Protein AF-A0A829YAA7-F1 (afdb_monomer_lite)

pLDDT: mean 81.68, std 13.14, range [33.81, 95.25]

Secondary structure (DSSP, 8-state):
------SHHHHHHHHHHHHHHHS---HHHHHHHHHHHHHHHHHHHHHHHHHHHHHHHT-SPPHHHHHHHHHHHTT----SHHHHHHHHHHHHHHHT--HHHHHHHHHHTT-GGGT-HHHHHHHHHTT--

Structure (mmCIF, N/CA/C/O backbone):
data_AF-A0A829YAA7-F1
#
_entry.id   AF-A0A829YAA7-F1
#
loop_
_atom_site.group_PDB
_atom_site.id
_atom_site.type_symbol
_atom_site.label_atom_id
_atom_site.label_alt_id
_atom_site.label_comp_id
_atom_site.label_asym_id
_atom_site.label_entity_id
_atom_site.label_seq_id
_atom_site.pdbx_PDB_ins_code
_atom_site.Cartn_x
_atom_site.Cartn_y
_atom_site.Cartn_z
_atom_site.occupancy
_atom_site.B_iso_or_equiv
_atom_site.auth_seq_id
_atom_site.auth_comp_id
_atom_site.auth_asym_id
_atom_site.auth_atom_id
_atom_site.pdbx_PDB_model_num
ATOM 1 N N . MET A 1 1 ? 3.402 -16.329 6.173 1.00 33.81 1 MET A N 1
ATOM 2 C CA . MET A 1 1 ? 4.680 -15.733 5.722 1.00 33.81 1 MET A CA 1
ATOM 3 C C . MET A 1 1 ? 4.358 -14.720 4.628 1.00 33.81 1 MET A C 1
ATOM 5 O O . MET A 1 1 ? 3.488 -15.040 3.825 1.00 33.81 1 MET A O 1
ATOM 9 N N . PRO A 1 2 ? 4.877 -13.482 4.695 1.00 39.41 2 PRO A N 1
ATOM 10 C CA . PRO A 1 2 ? 4.128 -12.294 4.282 1.00 39.41 2 PRO A CA 1
ATOM 11 C C . PRO A 1 2 ? 4.372 -11.900 2.818 1.00 39.41 2 PRO A C 1
ATOM 13 O O . PRO A 1 2 ? 5.512 -11.757 2.393 1.00 39.41 2 PRO A O 1
ATOM 16 N N . GLU A 1 3 ? 3.294 -11.666 2.065 1.00 41.12 3 GLU A N 1
ATOM 17 C CA . GLU A 1 3 ? 3.347 -10.959 0.779 1.00 41.12 3 GLU A CA 1
ATOM 18 C C . GLU A 1 3 ? 3.391 -9.450 1.023 1.00 41.12 3 GLU A C 1
ATOM 20 O O . GLU A 1 3 ? 2.379 -8.739 0.959 1.00 41.12 3 GLU A O 1
ATOM 25 N N . ASP A 1 4 ? 4.602 -8.993 1.313 1.00 41.81 4 ASP A N 1
ATOM 26 C CA . ASP A 1 4 ? 5.045 -7.610 1.197 1.00 41.81 4 ASP A CA 1
ATOM 27 C C . ASP A 1 4 ? 5.567 -7.405 -0.240 1.00 41.81 4 ASP A C 1
ATOM 29 O O . ASP A 1 4 ? 6.755 -7.230 -0.492 1.00 41.81 4 ASP A O 1
ATOM 33 N N . MET A 1 5 ? 4.691 -7.568 -1.239 1.00 43.75 5 MET A N 1
ATOM 34 C CA . MET A 1 5 ? 5.081 -7.629 -2.656 1.00 43.75 5 MET A CA 1
ATOM 35 C C . MET A 1 5 ? 5.079 -6.239 -3.311 1.00 43.75 5 MET A C 1
ATOM 37 O O . MET A 1 5 ? 4.333 -5.963 -4.249 1.00 43.75 5 MET A O 1
ATOM 41 N N . LYS A 1 6 ? 5.910 -5.332 -2.782 1.00 53.84 6 LYS A N 1
ATOM 42 C CA . LYS A 1 6 ? 6.387 -4.129 -3.492 1.00 53.84 6 LYS A CA 1
ATOM 43 C C . LYS A 1 6 ? 7.915 -3.877 -3.389 1.00 53.84 6 LYS A C 1
ATOM 45 O O . LYS A 1 6 ? 8.313 -2.722 -3.263 1.00 53.84 6 LYS A O 1
ATOM 50 N N . PRO A 1 7 ? 8.792 -4.893 -3.529 1.00 54.22 7 PRO A N 1
ATOM 51 C CA . PRO A 1 7 ? 10.169 -4.687 -3.989 1.00 54.22 7 PRO A CA 1
ATOM 52 C C . PRO A 1 7 ? 10.356 -5.013 -5.487 1.00 54.22 7 PRO A C 1
ATOM 54 O O . PRO A 1 7 ? 11.379 -4.657 -6.070 1.00 54.22 7 PRO A O 1
ATOM 57 N N . ASP A 1 8 ? 9.368 -5.636 -6.139 1.00 69.44 8 ASP A N 1
ATOM 58 C CA . ASP A 1 8 ? 9.571 -6.235 -7.465 1.00 69.44 8 ASP A CA 1
ATOM 59 C C . ASP A 1 8 ? 9.586 -5.235 -8.617 1.00 69.44 8 ASP A C 1
ATOM 61 O O . ASP A 1 8 ? 10.266 -5.470 -9.609 1.00 69.44 8 ASP A O 1
ATOM 65 N N . ARG A 1 9 ? 8.872 -4.106 -8.521 1.00 81.19 9 ARG A N 1
ATOM 66 C CA . ARG A 1 9 ? 8.766 -3.176 -9.659 1.00 81.19 9 ARG A CA 1
ATOM 67 C C . ARG A 1 9 ? 10.086 -2.467 -9.947 1.00 81.19 9 ARG A C 1
ATOM 69 O O . ARG A 1 9 ? 10.524 -2.466 -11.091 1.00 81.19 9 ARG A O 1
ATOM 76 N N . LEU A 1 10 ? 10.740 -1.915 -8.924 1.00 84.88 10 LEU A N 1
ATOM 77 C CA . LEU A 1 10 ? 12.038 -1.253 -9.085 1.00 84.88 10 LEU A CA 1
ATOM 78 C C . LEU A 1 10 ? 13.109 -2.260 -9.531 1.00 84.88 10 LEU A C 1
ATOM 80 O O . LEU A 1 10 ? 13.873 -1.988 -10.455 1.00 84.88 10 LEU A O 1
ATOM 84 N N . ALA A 1 11 ? 13.107 -3.461 -8.943 1.00 85.94 11 ALA A N 1
ATOM 85 C CA . ALA A 1 11 ? 13.984 -4.552 -9.359 1.00 85.94 11 ALA A CA 1
ATOM 86 C C . ALA A 1 11 ? 13.734 -4.975 -10.819 1.00 85.94 11 ALA A C 1
ATOM 88 O O . ALA A 1 11 ? 14.686 -5.155 -11.579 1.00 85.94 11 ALA A O 1
ATOM 89 N N . ALA A 1 12 ? 12.471 -5.065 -11.243 1.00 89.19 12 ALA A N 1
ATOM 90 C CA . ALA A 1 12 ? 12.086 -5.371 -12.617 1.00 89.19 12 ALA A CA 1
ATOM 91 C C . ALA A 1 12 ? 12.490 -4.259 -13.594 1.00 89.19 12 ALA A C 1
ATOM 93 O O . ALA A 1 12 ? 12.973 -4.563 -14.682 1.00 89.19 12 ALA A O 1
ATOM 94 N N . LEU A 1 13 ? 12.364 -2.984 -13.210 1.00 90.94 13 LEU A N 1
ATOM 95 C CA . LEU A 1 13 ? 12.822 -1.848 -14.015 1.00 90.94 13 LEU A CA 1
ATOM 96 C C . LEU A 1 13 ? 14.346 -1.863 -14.191 1.00 90.94 13 LEU A C 1
ATOM 98 O O . LEU A 1 13 ? 14.836 -1.700 -15.308 1.00 90.94 13 LEU A O 1
ATOM 102 N N . HIS A 1 14 ? 15.103 -2.140 -13.125 1.00 90.69 14 HIS A N 1
ATOM 103 C CA . HIS A 1 14 ? 16.554 -2.316 -13.218 1.00 90.69 14 HIS A CA 1
ATOM 104 C C . HIS A 1 14 ? 16.945 -3.523 -14.078 1.00 90.69 14 HIS A C 1
ATOM 106 O O . HIS A 1 14 ? 17.877 -3.427 -14.880 1.00 90.69 14 HIS A O 1
ATOM 112 N N . ALA A 1 15 ? 16.239 -4.648 -13.944 1.00 92.62 15 ALA A N 1
ATOM 113 C CA . ALA A 1 15 ? 16.473 -5.836 -14.757 1.00 92.62 15 ALA A CA 1
ATOM 114 C C . ALA A 1 15 ? 16.183 -5.570 -16.243 1.00 92.62 15 ALA A C 1
ATOM 116 O O . ALA A 1 15 ? 17.005 -5.909 -17.095 1.00 92.62 15 ALA A O 1
ATOM 117 N N . ALA A 1 16 ? 15.071 -4.897 -16.552 1.00 92.56 16 ALA A N 1
ATOM 118 C CA . ALA A 1 16 ? 14.710 -4.490 -17.907 1.00 92.56 16 ALA A CA 1
ATOM 119 C C . ALA A 1 16 ? 15.745 -3.526 -18.503 1.00 92.56 16 ALA A C 1
ATOM 121 O O . ALA A 1 16 ? 16.180 -3.719 -19.637 1.00 92.56 16 ALA A O 1
ATOM 122 N N . LEU A 1 17 ? 16.213 -2.539 -17.732 1.00 92.00 17 LEU A N 1
ATOM 123 C CA . LEU A 1 17 ? 17.258 -1.616 -18.178 1.00 92.00 17 LEU A CA 1
ATOM 124 C C . LEU A 1 17 ? 18.565 -2.361 -18.479 1.00 92.00 17 LEU A C 1
ATOM 126 O O . LEU A 1 17 ? 19.177 -2.153 -19.527 1.00 92.00 17 LEU A O 1
ATOM 130 N N . ARG A 1 18 ? 18.973 -3.280 -17.596 1.00 92.06 18 ARG A N 1
ATOM 131 C CA . ARG A 1 18 ? 20.176 -4.102 -17.789 1.00 92.06 18 ARG A CA 1
ATOM 132 C C . ARG A 1 18 ? 20.059 -5.007 -19.017 1.00 92.06 18 ARG A C 1
ATOM 134 O O . ARG A 1 18 ? 21.035 -5.167 -19.751 1.00 92.06 18 ARG A O 1
ATOM 141 N N . PHE A 1 19 ? 18.873 -5.551 -19.271 1.00 93.31 19 PHE A N 1
ATOM 142 C CA . PHE A 1 19 ? 18.585 -6.309 -20.484 1.00 93.31 19 PHE A CA 1
ATOM 143 C C . PHE A 1 19 ? 18.717 -5.436 -21.738 1.00 93.31 19 PHE A C 1
ATOM 145 O O . PHE A 1 19 ? 19.468 -5.784 -22.644 1.00 93.31 19 PHE A O 1
ATOM 152 N N . VAL A 1 20 ? 18.084 -4.259 -21.772 1.00 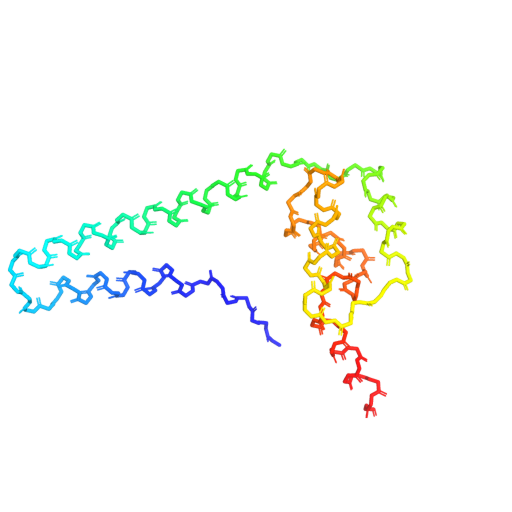91.81 20 VAL A N 1
ATOM 153 C CA . VAL A 1 20 ? 18.175 -3.338 -22.919 1.00 91.81 20 VAL A CA 1
ATOM 154 C C . VAL A 1 20 ? 19.629 -2.953 -23.200 1.00 91.81 20 VAL A C 1
ATOM 156 O O . VAL A 1 20 ? 20.069 -3.022 -24.348 1.00 91.81 20 VAL A O 1
ATOM 159 N N . ILE A 1 21 ? 20.413 -2.636 -22.165 1.00 89.25 21 ILE A N 1
ATOM 160 C CA . ILE A 1 21 ? 21.840 -2.294 -22.292 1.00 89.25 21 ILE A CA 1
ATOM 161 C C . ILE A 1 21 ? 22.650 -3.437 -22.921 1.00 89.25 21 ILE A C 1
ATOM 163 O O . ILE A 1 21 ? 23.517 -3.176 -23.757 1.00 89.25 21 ILE A O 1
ATOM 167 N N . THR A 1 22 ? 22.364 -4.686 -22.554 1.00 91.19 22 THR A N 1
ATOM 168 C CA . THR A 1 22 ? 23.105 -5.871 -23.025 1.00 91.19 22 THR A CA 1
ATOM 169 C C . THR A 1 22 ? 22.571 -6.458 -24.335 1.00 91.19 22 THR A C 1
ATOM 171 O O . THR A 1 22 ? 23.267 -7.238 -24.973 1.00 91.19 22 THR A O 1
ATOM 174 N N . SER A 1 23 ? 21.375 -6.056 -24.767 1.00 89.19 23 SER A N 1
ATOM 175 C CA . SER A 1 23 ? 20.756 -6.505 -26.017 1.00 89.19 23 SER A CA 1
ATOM 176 C C . SER A 1 23 ? 21.324 -5.815 -27.266 1.00 89.19 23 SER A C 1
ATOM 178 O O . SER A 1 23 ? 21.718 -4.640 -27.228 1.00 89.19 23 SER A O 1
ATOM 180 N N . GLU A 1 24 ? 21.298 -6.522 -28.397 1.00 87.25 24 GLU A N 1
ATOM 181 C CA . GLU A 1 24 ? 21.653 -5.999 -29.726 1.00 87.25 24 GLU A CA 1
ATOM 182 C C . GLU A 1 24 ? 20.454 -5.343 -30.429 1.00 87.25 24 GLU A C 1
ATOM 184 O O . GLU A 1 24 ? 20.063 -5.702 -31.537 1.00 87.25 24 GLU A O 1
ATOM 189 N N . LEU A 1 25 ? 19.823 -4.383 -29.755 1.00 83.25 25 LEU A N 1
ATOM 190 C CA . LEU A 1 25 ? 18.783 -3.557 -30.366 1.00 83.25 25 LEU A CA 1
ATOM 191 C C . LEU A 1 25 ? 19.401 -2.451 -31.241 1.00 83.25 25 LEU A C 1
ATOM 193 O O . LEU A 1 25 ? 20.474 -1.940 -30.902 1.00 83.25 25 LEU A O 1
ATOM 197 N N . PRO A 1 26 ? 18.709 -2.013 -32.313 1.00 86.31 26 PRO A N 1
ATOM 198 C CA . PRO A 1 26 ? 19.100 -0.831 -33.075 1.00 86.31 26 PRO A CA 1
ATOM 199 C C . PRO A 1 26 ? 19.286 0.386 -32.161 1.00 86.31 26 PRO A C 1
ATOM 201 O O . PRO A 1 26 ? 18.501 0.600 -31.234 1.00 86.31 26 PRO A O 1
ATOM 204 N N . SER A 1 27 ? 20.311 1.193 -32.438 1.00 80.31 27 SER A N 1
ATOM 205 C CA . SER A 1 27 ? 20.764 2.300 -31.583 1.00 80.31 27 SER A CA 1
ATOM 206 C C . SER A 1 27 ? 19.657 3.293 -31.213 1.00 80.31 27 SER A C 1
ATOM 208 O O . SER A 1 27 ? 19.574 3.695 -30.055 1.00 80.31 27 SER A O 1
ATOM 210 N N . GLU A 1 28 ? 18.776 3.634 -32.154 1.00 82.44 28 GLU A N 1
ATOM 211 C CA . GLU A 1 28 ? 17.650 4.553 -31.925 1.00 82.44 28 GLU A CA 1
ATOM 212 C C . GLU A 1 28 ? 16.634 3.988 -30.921 1.00 82.44 28 GLU A C 1
ATOM 214 O O . GLU A 1 28 ? 16.306 4.632 -29.928 1.00 82.44 28 GLU A O 1
ATOM 219 N N . HIS A 1 29 ? 16.206 2.737 -31.112 1.00 82.25 29 HIS A N 1
ATOM 220 C CA . HIS A 1 29 ? 15.240 2.072 -30.231 1.00 82.25 29 HIS A CA 1
ATOM 221 C C . HIS A 1 29 ? 15.826 1.834 -28.836 1.00 82.25 29 HIS A C 1
ATOM 223 O O . HIS A 1 29 ? 15.141 1.972 -27.822 1.00 82.25 29 HIS A O 1
ATOM 229 N N . LYS A 1 30 ? 17.118 1.502 -28.777 1.00 89.12 30 LYS A N 1
ATOM 230 C CA . LYS A 1 30 ? 17.849 1.282 -27.530 1.00 89.12 30 LYS A CA 1
ATOM 231 C C . LYS A 1 30 ? 17.962 2.564 -26.706 1.00 89.12 30 LYS A C 1
ATOM 233 O O . LYS A 1 30 ? 17.751 2.514 -25.497 1.00 89.12 30 LYS A O 1
ATOM 238 N N . ALA A 1 31 ? 18.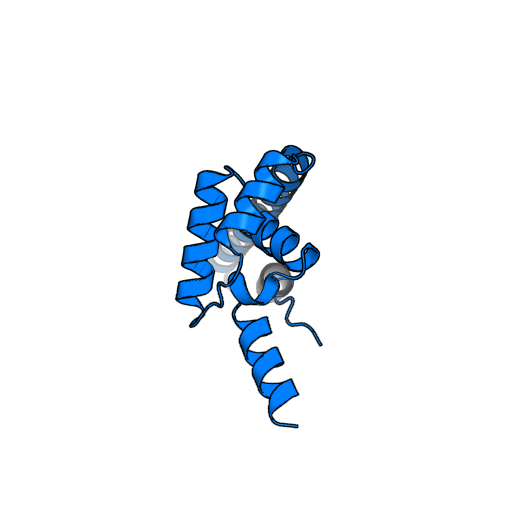246 3.698 -27.347 1.00 89.06 31 ALA A N 1
ATOM 239 C CA . ALA A 1 31 ? 18.317 4.994 -26.678 1.00 89.06 31 ALA A CA 1
ATOM 240 C C . ALA A 1 31 ? 16.967 5.385 -26.057 1.00 89.06 31 ALA A C 1
ATOM 242 O O . ALA A 1 31 ? 16.916 5.689 -24.865 1.00 89.06 31 ALA A O 1
ATOM 243 N N . THR A 1 32 ? 15.872 5.274 -26.817 1.00 91.94 32 THR A N 1
ATOM 244 C CA . THR A 1 32 ? 14.520 5.571 -26.315 1.00 91.94 32 THR A CA 1
ATOM 245 C C . THR A 1 32 ? 14.129 4.670 -25.141 1.00 91.94 32 THR A C 1
ATOM 247 O O . THR A 1 32 ? 13.604 5.149 -24.140 1.00 91.94 32 THR A O 1
ATOM 250 N N . LEU A 1 33 ? 14.412 3.365 -25.216 1.00 91.19 33 LEU A N 1
ATOM 251 C CA . LEU A 1 33 ? 14.095 2.436 -24.127 1.00 91.19 33 LEU A CA 1
ATOM 252 C C . LEU A 1 33 ? 14.903 2.723 -22.855 1.00 91.19 33 LEU A C 1
ATOM 254 O O . LEU A 1 33 ? 14.353 2.647 -21.757 1.00 91.19 33 LEU A O 1
ATOM 258 N N . ILE A 1 34 ? 16.185 3.075 -22.984 1.00 91.75 34 ILE A N 1
ATOM 259 C CA . ILE A 1 34 ? 17.020 3.472 -21.843 1.00 91.75 34 ILE A CA 1
ATOM 260 C C . ILE A 1 34 ? 16.462 4.734 -21.185 1.00 91.75 34 ILE A C 1
ATOM 262 O O . ILE A 1 34 ? 16.361 4.780 -19.959 1.00 91.75 34 ILE A O 1
ATOM 266 N N . GLU A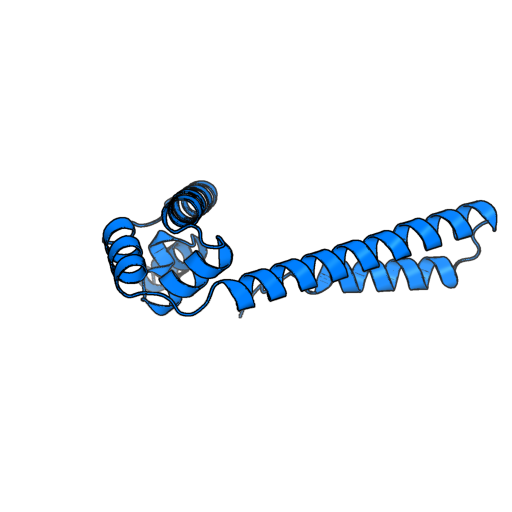 1 35 ? 16.080 5.736 -21.975 1.00 92.44 35 GLU A N 1
ATOM 267 C CA . GLU A 1 35 ? 15.521 6.991 -21.470 1.00 92.44 35 GLU A CA 1
ATOM 268 C C . GLU A 1 35 ? 14.219 6.753 -20.695 1.00 92.44 35 GLU A C 1
ATOM 270 O O . GLU A 1 35 ? 14.115 7.141 -19.530 1.00 92.44 35 GLU A O 1
ATOM 275 N N . VAL A 1 36 ? 13.269 6.026 -21.292 1.00 95.25 36 VAL A N 1
ATOM 276 C CA . VAL A 1 36 ? 11.974 5.718 -20.667 1.00 95.25 36 VAL A CA 1
ATOM 277 C C . VAL A 1 36 ? 12.148 4.912 -19.378 1.00 95.25 36 VAL A C 1
ATOM 279 O O . VAL A 1 36 ? 11.539 5.242 -18.360 1.00 95.25 36 VAL A O 1
ATOM 282 N N . LEU A 1 37 ? 12.993 3.877 -19.382 1.00 92.44 37 LEU A N 1
ATOM 283 C CA . LEU A 1 37 ? 13.230 3.052 -18.192 1.00 92.44 37 LEU A CA 1
ATOM 284 C C . LEU A 1 37 ? 13.948 3.833 -17.086 1.00 92.44 37 LEU A C 1
ATOM 286 O O . LEU A 1 37 ? 13.618 3.676 -15.913 1.00 92.44 37 LEU A O 1
ATOM 290 N N . THR A 1 38 ? 14.891 4.704 -17.447 1.00 91.25 38 THR A N 1
ATOM 291 C CA . THR A 1 38 ? 15.584 5.568 -16.481 1.00 91.25 38 THR A CA 1
ATOM 292 C C . THR A 1 38 ? 14.620 6.570 -15.852 1.00 91.25 38 THR A C 1
ATOM 294 O O . THR A 1 38 ? 14.672 6.788 -14.642 1.00 91.25 38 THR A O 1
ATOM 297 N N . GLN A 1 39 ? 13.717 7.155 -16.643 1.00 90.81 39 GLN A N 1
ATOM 298 C CA . GLN A 1 39 ? 12.699 8.061 -16.120 1.00 90.81 39 GLN A CA 1
ATOM 299 C C . GLN A 1 39 ? 11.718 7.326 -15.199 1.00 90.81 39 GLN A C 1
ATOM 301 O O . GLN A 1 39 ? 11.465 7.792 -14.093 1.00 90.81 39 GLN A O 1
ATOM 306 N N . ALA A 1 40 ? 11.265 6.130 -15.583 1.00 89.81 40 ALA A N 1
ATOM 307 C CA . ALA A 1 40 ? 10.385 5.312 -14.749 1.00 89.81 40 ALA A CA 1
ATOM 308 C C . ALA A 1 40 ? 11.015 4.936 -13.393 1.00 89.81 40 ALA A C 1
ATOM 310 O O . ALA A 1 40 ? 10.308 4.886 -12.388 1.00 89.81 40 ALA A O 1
ATOM 311 N N . ILE A 1 41 ? 12.333 4.692 -13.350 1.00 90.00 41 ILE A N 1
ATOM 312 C CA . ILE A 1 41 ? 13.077 4.466 -12.099 1.00 90.00 41 ILE A CA 1
ATOM 313 C C . ILE A 1 41 ? 13.060 5.729 -11.229 1.00 90.00 41 ILE A C 1
ATOM 315 O O . ILE A 1 41 ? 12.708 5.653 -10.054 1.00 90.00 41 ILE A O 1
ATOM 319 N N . ARG A 1 42 ? 13.384 6.894 -11.806 1.00 88.12 42 ARG A N 1
ATOM 320 C CA . ARG A 1 42 ? 13.390 8.176 -11.080 1.00 88.12 42 ARG A CA 1
ATOM 321 C C . ARG A 1 42 ? 12.017 8.533 -10.521 1.00 88.12 42 ARG A C 1
ATOM 323 O O . ARG A 1 42 ? 11.933 9.029 -9.401 1.00 88.12 42 ARG A O 1
ATOM 330 N N . ASP A 1 43 ? 10.955 8.270 -11.274 1.00 86.38 43 ASP A N 1
ATOM 331 C CA . ASP A 1 43 ? 9.583 8.532 -10.837 1.00 86.38 43 ASP A CA 1
ATOM 332 C C . ASP A 1 43 ? 9.195 7.636 -9.649 1.00 86.38 43 ASP A C 1
ATOM 334 O O . ASP A 1 43 ? 8.580 8.112 -8.692 1.00 86.38 43 ASP A O 1
ATOM 338 N N . ASP A 1 44 ? 9.605 6.362 -9.654 1.00 82.12 44 ASP A N 1
ATOM 339 C CA . ASP A 1 44 ? 9.379 5.450 -8.524 1.00 82.12 44 ASP A CA 1
ATOM 340 C C . ASP A 1 44 ? 10.169 5.854 -7.278 1.00 82.12 44 ASP A C 1
ATOM 342 O O . ASP A 1 44 ? 9.631 5.834 -6.166 1.00 82.12 44 ASP A O 1
ATOM 346 N N . GLU A 1 45 ? 11.427 6.259 -7.450 1.00 83.62 45 GLU A N 1
ATOM 347 C CA . GLU A 1 45 ? 12.260 6.779 -6.365 1.00 83.62 45 GLU A CA 1
ATOM 348 C C . GLU A 1 45 ? 11.675 8.073 -5.784 1.00 83.62 45 GLU A C 1
ATOM 350 O O . GLU A 1 45 ? 11.580 8.214 -4.563 1.00 83.62 45 GLU A O 1
ATOM 355 N N . ALA A 1 46 ? 11.217 8.996 -6.634 1.00 81.00 46 ALA A N 1
ATOM 356 C CA . ALA A 1 46 ? 10.563 10.231 -6.214 1.00 81.00 46 ALA A CA 1
ATOM 357 C C . ALA A 1 46 ? 9.241 9.958 -5.481 1.00 81.00 46 ALA A C 1
ATOM 359 O O . ALA A 1 46 ? 8.968 10.574 -4.449 1.00 81.00 46 ALA A O 1
ATOM 360 N N . ALA A 1 47 ? 8.442 9.000 -5.954 1.00 74.94 47 ALA A N 1
ATOM 361 C CA . ALA A 1 47 ? 7.207 8.590 -5.294 1.00 74.94 47 ALA A CA 1
ATOM 362 C C . ALA A 1 47 ? 7.468 7.920 -3.933 1.00 74.94 47 ALA A C 1
ATOM 364 O O . ALA A 1 47 ? 6.724 8.145 -2.978 1.00 74.94 47 ALA A O 1
ATOM 365 N N . GLU A 1 48 ? 8.519 7.107 -3.809 1.00 72.81 48 GLU A N 1
ATOM 366 C CA . GLU A 1 48 ? 8.950 6.529 -2.531 1.00 72.81 48 GLU A CA 1
ATOM 367 C C . GLU A 1 48 ? 9.466 7.611 -1.572 1.00 72.81 48 GLU A C 1
ATOM 369 O O . GLU A 1 48 ? 9.093 7.619 -0.398 1.00 72.81 48 GLU A O 1
ATOM 374 N N . LEU A 1 49 ? 10.264 8.566 -2.057 1.00 71.44 49 LEU A N 1
ATOM 375 C CA . LEU A 1 49 ? 10.716 9.713 -1.266 1.00 71.44 49 LEU A CA 1
ATOM 376 C C . LEU A 1 49 ? 9.541 10.569 -0.794 1.00 71.44 49 LEU A C 1
ATOM 378 O O . LEU A 1 49 ? 9.509 10.954 0.373 1.00 71.44 49 LEU A O 1
ATOM 382 N N . HIS A 1 50 ? 8.554 10.815 -1.655 1.00 67.38 50 HIS A N 1
ATOM 383 C CA . HIS A 1 50 ? 7.336 11.525 -1.284 1.00 67.38 50 HIS A CA 1
ATOM 384 C C . HIS A 1 50 ? 6.552 10.755 -0.217 1.00 67.38 50 HIS A C 1
ATOM 386 O O . HIS A 1 50 ? 6.229 11.328 0.820 1.00 67.38 50 HIS A O 1
ATOM 392 N N . ARG A 1 51 ? 6.343 9.442 -0.391 1.00 64.94 51 ARG A N 1
ATOM 393 C CA . ARG A 1 51 ? 5.697 8.586 0.620 1.00 64.94 51 ARG A CA 1
ATOM 394 C C . ARG A 1 51 ? 6.430 8.616 1.959 1.00 64.94 51 ARG A C 1
ATOM 396 O O . ARG A 1 51 ? 5.794 8.781 2.994 1.00 64.94 51 ARG A O 1
ATOM 403 N N . ARG A 1 52 ? 7.762 8.518 1.962 1.00 63.34 52 ARG A N 1
ATOM 404 C CA . ARG A 1 52 ? 8.580 8.609 3.185 1.00 63.34 52 ARG A CA 1
ATOM 405 C C . ARG A 1 52 ? 8.535 9.992 3.812 1.00 63.34 52 ARG A C 1
ATOM 407 O O . ARG A 1 52 ? 8.512 10.101 5.034 1.00 63.34 52 ARG A O 1
ATOM 414 N N . SER A 1 53 ? 8.537 11.043 2.998 1.00 61.69 53 SER A N 1
ATOM 415 C CA . SER A 1 53 ? 8.428 12.416 3.482 1.00 61.69 53 SER A CA 1
ATOM 416 C C . SER A 1 53 ? 7.067 12.660 4.117 1.00 61.69 53 SER A C 1
ATOM 418 O O . SER A 1 53 ? 7.022 13.226 5.202 1.00 61.69 53 SER A O 1
ATOM 420 N N . VAL A 1 54 ? 5.988 12.185 3.489 1.00 61.50 54 VAL A N 1
ATOM 421 C CA . VAL A 1 54 ? 4.634 12.233 4.046 1.00 61.50 54 VAL A CA 1
ATOM 422 C C . VAL A 1 54 ? 4.577 11.426 5.339 1.00 61.50 54 VAL A C 1
ATOM 424 O O . VAL A 1 54 ? 4.149 11.955 6.354 1.00 61.50 54 VAL A O 1
ATOM 427 N N . ALA A 1 55 ? 5.089 10.192 5.358 1.00 60.41 55 ALA A N 1
ATOM 428 C CA . ALA A 1 55 ? 5.140 9.363 6.564 1.00 60.41 55 ALA A CA 1
ATOM 429 C C . ALA A 1 55 ? 5.896 10.043 7.722 1.00 60.41 55 ALA A C 1
ATOM 431 O O . ALA A 1 55 ? 5.459 9.972 8.866 1.00 60.41 55 ALA A O 1
ATOM 432 N N . ARG A 1 56 ? 6.996 10.751 7.432 1.00 60.62 56 ARG A N 1
ATOM 433 C CA . ARG A 1 56 ? 7.738 11.545 8.425 1.00 60.62 56 ARG A CA 1
ATOM 434 C C . ARG A 1 56 ? 6.991 12.808 8.855 1.00 60.62 56 ARG A C 1
ATOM 436 O O . ARG A 1 56 ? 7.061 13.169 10.024 1.00 60.62 56 ARG A O 1
ATOM 443 N N . SER A 1 57 ? 6.288 13.476 7.941 1.00 58.62 57 SER A N 1
ATOM 444 C CA . SER A 1 57 ? 5.538 14.702 8.235 1.00 58.62 57 SER A CA 1
ATOM 445 C C . SER A 1 57 ? 4.191 14.447 8.906 1.00 58.62 57 SER A C 1
ATOM 447 O O . SER A 1 57 ? 3.606 15.379 9.441 1.00 58.62 57 SER A O 1
ATOM 449 N N . GLN A 1 58 ? 3.690 13.208 8.887 1.00 66.19 58 GLN A N 1
ATOM 450 C CA . GLN A 1 58 ? 2.446 12.840 9.561 1.00 66.19 58 GLN A CA 1
ATOM 451 C C . GLN A 1 58 ? 2.558 13.005 11.089 1.00 66.19 58 GLN A C 1
ATOM 453 O O . GLN A 1 58 ? 1.540 13.170 11.747 1.00 66.19 58 GLN A O 1
ATOM 458 N N . GLY A 1 59 ? 3.761 13.032 11.672 1.00 70.19 59 GLY A N 1
ATOM 459 C CA . GLY A 1 59 ? 3.933 13.244 13.113 1.00 70.19 59 GLY A CA 1
ATOM 460 C C . GLY A 1 59 ? 3.309 12.133 13.969 1.00 70.19 59 GLY A C 1
ATOM 461 O O . GLY A 1 59 ? 2.766 11.149 13.458 1.00 70.19 59 GLY A O 1
ATOM 462 N N . GLU A 1 60 ? 3.404 12.274 15.291 1.00 80.81 60 GLU A N 1
ATOM 463 C CA . GLU A 1 60 ? 2.815 11.311 16.226 1.00 80.81 60 GLU A CA 1
ATOM 464 C C . GLU A 1 60 ? 1.283 11.310 16.141 1.00 80.81 60 GLU A C 1
ATOM 466 O O . GLU A 1 60 ? 0.644 12.347 15.929 1.00 80.81 60 GLU A O 1
ATOM 471 N N . TRP A 1 61 ? 0.698 10.122 16.302 1.00 85.31 61 TRP A N 1
ATOM 472 C CA . TRP A 1 61 ? -0.747 9.953 16.406 1.00 85.31 61 TRP A CA 1
ATOM 473 C C . TRP A 1 61 ? -1.250 10.629 17.675 1.00 85.31 61 TRP A C 1
ATOM 475 O O . TRP A 1 61 ? -0.818 10.298 18.778 1.00 85.31 61 TRP A O 1
ATOM 485 N N . GLN A 1 62 ? -2.178 11.558 17.509 1.00 85.25 62 GLN A N 1
ATOM 486 C CA . GLN A 1 62 ? -2.809 12.260 18.609 1.00 85.25 62 GLN A CA 1
ATOM 487 C C . GLN A 1 62 ? -3.917 11.398 19.219 1.00 85.25 62 GLN A C 1
ATOM 489 O O . GLN A 1 62 ? -4.573 10.615 18.530 1.00 85.25 62 GLN A O 1
ATOM 494 N N . GLU A 1 63 ? -4.177 11.575 20.515 1.00 86.00 63 GLU A N 1
ATOM 495 C CA . GLU A 1 63 ? -5.173 10.769 21.236 1.00 86.00 63 GLU A CA 1
ATOM 496 C C . GLU A 1 63 ? -6.570 10.868 20.600 1.00 86.00 63 GLU A C 1
ATOM 498 O O . GLU A 1 63 ? -7.269 9.867 20.472 1.00 86.00 63 GLU A O 1
ATOM 503 N N . HIS A 1 64 ? -6.964 12.053 20.119 1.00 84.56 64 HIS A N 1
ATOM 504 C CA . HIS A 1 64 ? -8.262 12.243 19.465 1.00 84.56 64 HIS A CA 1
ATOM 505 C C . HIS A 1 64 ? -8.384 11.456 18.149 1.00 84.56 64 HIS A C 1
ATOM 507 O O . HIS A 1 64 ? -9.435 10.875 17.891 1.00 84.56 64 HIS A O 1
ATOM 513 N N . GLU A 1 65 ? -7.307 11.362 17.362 1.00 89.19 65 GLU A N 1
ATOM 514 C CA . GLU A 1 65 ? -7.275 10.564 16.128 1.00 89.19 65 GLU A CA 1
ATOM 515 C C . GLU A 1 65 ? -7.387 9.070 16.443 1.00 89.19 65 GLU A C 1
ATOM 517 O O . GLU A 1 65 ? -8.071 8.325 15.743 1.00 89.19 65 GLU A O 1
ATOM 522 N N . ILE A 1 66 ? -6.740 8.623 17.526 1.00 89.19 66 ILE A N 1
ATOM 523 C CA . ILE A 1 66 ? -6.809 7.236 17.999 1.00 89.19 66 ILE A CA 1
ATOM 524 C C . ILE A 1 66 ? -8.225 6.903 18.481 1.00 89.19 66 ILE A C 1
ATOM 526 O O . ILE A 1 66 ? -8.736 5.826 18.172 1.00 89.19 66 ILE A O 1
ATOM 530 N N . VAL A 1 67 ? -8.866 7.803 19.230 1.00 91.12 67 VAL A N 1
ATOM 531 C CA . VAL A 1 67 ? -10.247 7.634 19.704 1.00 91.12 67 VAL A CA 1
ATOM 532 C C . VAL A 1 67 ? -11.221 7.587 18.529 1.00 91.12 67 VAL A C 1
ATOM 534 O O . VAL A 1 67 ? -12.071 6.696 18.483 1.00 91.12 67 VAL A O 1
ATOM 537 N N . GLU A 1 68 ? -11.078 8.482 17.551 1.00 91.69 68 GLU A N 1
ATOM 538 C CA . GLU A 1 68 ? -11.915 8.485 16.353 1.00 91.69 68 GLU A CA 1
ATOM 539 C C . GLU A 1 68 ? -11.723 7.199 15.536 1.00 91.69 68 GLU A C 1
ATOM 541 O O . GLU A 1 68 ? -12.705 6.517 15.235 1.00 91.69 68 GLU A O 1
ATOM 546 N N . LEU A 1 69 ? -10.476 6.789 15.280 1.00 92.00 69 LEU A N 1
ATOM 547 C CA . LEU A 1 69 ? -10.166 5.533 14.593 1.00 92.00 69 LEU A CA 1
ATOM 548 C C . LEU A 1 69 ? -10.773 4.327 15.320 1.00 92.00 69 LEU A C 1
ATOM 550 O O . LEU A 1 69 ? -11.420 3.487 14.690 1.00 92.00 69 LEU A O 1
ATOM 554 N N . LYS A 1 70 ? -10.610 4.245 16.646 1.00 92.00 70 LYS A N 1
ATOM 555 C CA . LYS A 1 70 ? -11.197 3.172 17.458 1.00 92.00 70 LYS A CA 1
ATOM 556 C C . LYS A 1 70 ? -12.715 3.178 17.356 1.00 92.00 70 LYS A C 1
ATOM 558 O O . LYS A 1 70 ? -13.287 2.129 17.101 1.00 92.00 70 LYS A O 1
ATOM 563 N N . SER A 1 71 ? -13.358 4.330 17.537 1.00 92.25 71 SER A N 1
ATOM 564 C CA . SER A 1 71 ? -14.822 4.439 17.516 1.00 92.25 71 SER A CA 1
ATOM 565 C C . SER A 1 71 ? -15.424 4.058 16.165 1.00 92.25 71 SER A C 1
ATOM 567 O O . SER A 1 71 ? -16.440 3.370 16.129 1.00 92.25 71 SER A O 1
ATOM 569 N N . PHE A 1 72 ? -14.771 4.431 15.062 1.00 90.25 72 PHE A N 1
ATOM 570 C CA . PHE A 1 72 ? -15.225 4.086 13.720 1.00 90.25 72 PHE A CA 1
ATOM 571 C C . PHE A 1 72 ? -15.091 2.585 13.442 1.00 90.25 72 PHE A C 1
ATOM 573 O O . PHE A 1 72 ? -16.004 1.975 12.891 1.00 90.25 72 PHE A O 1
ATOM 580 N N . LEU A 1 73 ? -13.966 1.982 13.835 1.00 89.19 73 LEU A N 1
ATOM 581 C CA . LEU A 1 73 ? -13.665 0.576 13.550 1.00 89.19 73 LEU A CA 1
ATOM 582 C C . LEU A 1 73 ? -14.249 -0.401 14.579 1.00 89.19 73 LEU A C 1
ATOM 584 O O . LEU A 1 73 ? -14.272 -1.609 14.336 1.00 89.19 73 LEU A O 1
ATOM 588 N N . HIS A 1 74 ? -14.713 0.085 15.731 1.00 86.19 74 HIS A N 1
ATOM 589 C CA . HIS A 1 74 ? -15.223 -0.767 16.797 1.00 86.19 74 HIS A CA 1
ATOM 590 C C . HIS A 1 74 ? -16.427 -1.591 16.325 1.00 86.19 74 HIS A C 1
ATOM 592 O O . HIS A 1 74 ? -17.420 -1.057 15.835 1.00 86.19 74 HIS A O 1
ATOM 598 N N . GLY A 1 75 ? -16.339 -2.915 16.474 1.00 80.94 75 GLY A N 1
ATOM 599 C CA . GLY A 1 75 ? -17.398 -3.841 16.065 1.00 80.94 75 GLY A CA 1
ATOM 600 C C . GLY A 1 75 ? -17.562 -4.006 14.549 1.00 80.94 75 GLY A C 1
ATOM 601 O O . GLY A 1 75 ? -18.455 -4.736 14.118 1.00 80.94 75 GLY A O 1
ATOM 602 N N . GLN A 1 76 ? -16.715 -3.372 13.731 1.00 84.75 76 GLN A N 1
ATOM 603 C CA . GLN A 1 76 ? -16.736 -3.554 12.284 1.00 84.75 76 GLN A CA 1
ATOM 604 C C . GLN A 1 76 ? -15.866 -4.737 11.854 1.00 84.75 76 GLN A C 1
ATOM 606 O O . GLN A 1 76 ? -14.867 -5.095 12.474 1.00 84.75 76 GLN A O 1
ATOM 611 N N . THR A 1 77 ? -16.258 -5.382 10.762 1.00 87.25 77 THR A N 1
ATOM 612 C CA . THR A 1 77 ? -15.448 -6.404 10.098 1.00 87.25 77 THR A CA 1
ATOM 613 C C . THR A 1 77 ? -15.656 -6.265 8.605 1.00 87.25 77 THR A C 1
ATOM 615 O O . THR A 1 77 ? -16.794 -6.290 8.118 1.00 87.25 77 THR A O 1
ATOM 618 N N . VAL A 1 78 ? -14.560 -6.111 7.867 1.00 89.69 78 VAL A N 1
ATOM 619 C CA . VAL A 1 78 ? -14.639 -5.930 6.419 1.00 89.69 78 VAL A CA 1
ATOM 620 C C . VAL A 1 78 ? -15.103 -7.219 5.752 1.00 89.69 78 VAL A C 1
ATOM 622 O O . VAL A 1 78 ? -14.740 -8.332 6.131 1.00 89.69 78 VAL A O 1
ATOM 625 N N . ARG A 1 79 ? -15.960 -7.069 4.744 1.00 88.25 79 ARG A N 1
ATOM 626 C CA . ARG A 1 79 ? -16.630 -8.200 4.075 1.00 88.25 79 ARG A CA 1
ATOM 627 C C . ARG A 1 79 ? -15.976 -8.572 2.749 1.00 88.25 79 ARG A C 1
ATOM 629 O O . ARG A 1 79 ? -16.147 -9.694 2.279 1.00 88.25 79 ARG A O 1
ATOM 636 N N . SER A 1 80 ? -15.230 -7.640 2.170 1.00 87.56 80 SER A N 1
ATOM 637 C CA . SER A 1 80 ? -14.513 -7.780 0.910 1.00 87.56 80 SER A CA 1
ATOM 638 C C . SER A 1 80 ? -13.291 -6.860 0.905 1.00 87.56 80 SER A C 1
ATOM 640 O O . SER A 1 80 ? -13.172 -5.963 1.740 1.00 87.56 80 SER A O 1
ATOM 642 N N . TRP A 1 81 ? -12.404 -7.067 -0.067 1.00 86.81 81 TRP A N 1
ATOM 643 C CA . TRP A 1 81 ? -11.258 -6.193 -0.317 1.00 86.81 81 TRP A CA 1
ATOM 644 C C . TRP A 1 81 ? -11.658 -4.751 -0.619 1.00 86.81 81 TRP A C 1
ATOM 646 O O . TRP A 1 81 ? -11.067 -3.829 -0.074 1.00 86.81 81 TRP A O 1
ATOM 656 N N . GLN A 1 82 ? -12.694 -4.570 -1.439 1.00 89.62 82 GLN A N 1
ATOM 657 C CA . GLN A 1 82 ? -13.212 -3.247 -1.771 1.00 89.62 82 GLN A CA 1
ATOM 658 C C . GLN A 1 82 ? -13.776 -2.541 -0.533 1.00 89.62 82 GLN A C 1
ATOM 660 O O . GLN A 1 82 ? -13.453 -1.387 -0.293 1.00 89.62 82 GLN A O 1
ATOM 665 N N . HIS A 1 83 ? -14.544 -3.251 0.302 1.00 89.38 83 HIS A N 1
ATOM 666 C CA . HIS A 1 83 ? -15.085 -2.674 1.535 1.00 89.38 83 HIS A CA 1
ATOM 667 C C . HIS A 1 83 ? -13.966 -2.249 2.506 1.00 89.38 83 HIS A C 1
ATOM 669 O O . HIS A 1 83 ? -14.080 -1.227 3.177 1.00 89.38 83 HIS A O 1
ATOM 675 N N . ALA A 1 84 ? -12.867 -3.007 2.558 1.00 88.31 84 ALA A N 1
ATOM 676 C CA . ALA A 1 84 ? -11.694 -2.633 3.343 1.00 88.31 84 ALA A CA 1
ATOM 677 C C . ALA A 1 84 ? -11.033 -1.349 2.823 1.00 88.31 84 ALA A C 1
ATOM 679 O O . ALA A 1 84 ? -10.710 -0.462 3.610 1.00 88.31 84 ALA A O 1
ATOM 680 N N . ASP A 1 85 ? -10.873 -1.232 1.504 1.00 88.81 85 ASP A N 1
ATOM 681 C CA . ASP A 1 85 ? -10.285 -0.046 0.883 1.00 88.81 85 ASP A CA 1
ATOM 682 C C . ASP A 1 85 ? -11.157 1.201 1.092 1.00 88.81 85 ASP A C 1
ATOM 684 O O . ASP A 1 85 ? -10.649 2.242 1.504 1.00 88.81 85 ASP A O 1
ATOM 688 N N . GLU A 1 86 ? -12.477 1.066 0.938 1.00 91.94 86 GLU A N 1
ATOM 689 C CA . GLU A 1 86 ? -13.451 2.130 1.200 1.00 91.94 86 GLU A CA 1
ATOM 690 C C . GLU A 1 86 ? -13.407 2.606 2.660 1.00 91.94 86 GLU A C 1
ATOM 692 O O . GLU A 1 86 ? -13.328 3.811 2.908 1.00 91.94 86 GLU A O 1
ATOM 697 N N . CYS A 1 87 ? -13.403 1.686 3.634 1.00 89.81 87 CYS A N 1
ATOM 698 C CA . CYS A 1 87 ? -13.292 2.035 5.056 1.00 89.81 87 CYS A CA 1
ATOM 699 C C . CYS A 1 87 ? -11.997 2.795 5.359 1.00 89.81 87 CYS A C 1
ATOM 701 O O . CYS A 1 87 ? -12.015 3.827 6.034 1.00 89.81 87 CYS A O 1
ATOM 703 N N . VAL A 1 88 ? -10.869 2.307 4.838 1.00 91.31 88 VAL A N 1
ATOM 704 C CA . VAL A 1 88 ? -9.564 2.941 5.044 1.00 91.31 88 VAL A CA 1
ATOM 705 C C . VAL A 1 88 ? -9.523 4.321 4.393 1.00 91.31 88 VAL A C 1
ATOM 707 O O . VAL A 1 88 ? -9.047 5.264 5.019 1.00 91.31 88 VAL A O 1
ATOM 710 N N . MET A 1 89 ? -10.041 4.471 3.174 1.00 91.81 89 MET A N 1
ATOM 711 C CA . MET A 1 89 ? -10.095 5.762 2.487 1.00 91.81 89 MET A CA 1
ATOM 712 C C . MET A 1 89 ? -10.971 6.785 3.214 1.00 91.81 89 MET A C 1
ATOM 714 O O . MET A 1 89 ? -10.599 7.958 3.306 1.00 91.81 89 MET A O 1
ATOM 718 N N . GLN A 1 90 ? -12.116 6.363 3.753 1.00 91.94 90 GLN A N 1
ATOM 719 C CA . GLN A 1 90 ? -12.974 7.240 4.549 1.00 91.94 90 GLN A CA 1
ATOM 720 C C . GLN A 1 90 ? -12.254 7.732 5.809 1.00 91.94 90 GLN A C 1
ATOM 722 O O . GLN A 1 90 ? -12.266 8.932 6.086 1.00 91.94 90 GLN A O 1
ATOM 727 N N . LEU A 1 91 ? -11.581 6.837 6.538 1.00 91.12 91 LEU A N 1
ATOM 728 C CA . LEU A 1 91 ? -10.793 7.201 7.719 1.00 91.12 91 LEU A CA 1
ATOM 729 C C . LEU A 1 91 ? -9.604 8.098 7.380 1.00 91.12 91 LEU A C 1
ATOM 731 O O . LEU A 1 91 ? -9.384 9.096 8.058 1.00 91.12 91 LEU A O 1
ATOM 735 N N . ALA A 1 92 ? -8.868 7.775 6.318 1.00 90.00 92 ALA A N 1
ATOM 736 C CA . ALA A 1 92 ? -7.754 8.579 5.827 1.00 90.00 92 ALA A CA 1
ATOM 737 C C . ALA A 1 92 ? -8.196 10.015 5.516 1.00 90.00 92 ALA A C 1
ATOM 739 O O . ALA A 1 92 ? -7.529 10.973 5.897 1.00 90.00 92 ALA A O 1
ATOM 740 N N . THR A 1 93 ? -9.371 10.167 4.900 1.00 88.94 93 THR A N 1
ATOM 741 C CA . THR A 1 93 ? -9.941 11.480 4.581 1.00 88.94 93 THR A CA 1
ATOM 742 C C . THR A 1 93 ? -10.356 12.247 5.838 1.00 88.94 93 THR A C 1
ATOM 744 O O . THR A 1 93 ? -10.075 13.437 5.929 1.00 88.94 93 THR A O 1
ATOM 747 N N . ARG A 1 94 ? -10.998 11.584 6.812 1.00 89.38 94 ARG A N 1
ATOM 748 C CA . ARG A 1 94 ? -11.456 12.219 8.064 1.00 89.38 94 ARG A CA 1
ATOM 749 C C . ARG A 1 94 ? -10.310 12.649 8.969 1.00 89.38 94 ARG A C 1
ATOM 751 O O . ARG A 1 94 ? -10.314 13.759 9.479 1.00 89.38 94 ARG A O 1
ATOM 758 N N . LEU A 1 95 ? -9.327 11.771 9.135 1.00 88.00 95 LEU A N 1
ATOM 759 C CA . LEU A 1 95 ? -8.171 12.004 9.996 1.00 88.00 95 LEU A CA 1
ATOM 760 C C . LEU A 1 95 ? -7.082 12.818 9.289 1.00 88.00 95 LEU A C 1
ATOM 762 O O . LEU A 1 95 ? -6.065 13.134 9.893 1.00 88.00 95 LEU A O 1
ATOM 766 N N . HIS A 1 96 ? -7.263 13.126 7.999 1.00 85.88 96 HIS A N 1
ATOM 767 C CA . HIS A 1 96 ? -6.237 13.726 7.143 1.00 85.88 96 HIS A CA 1
ATOM 768 C C . HIS A 1 96 ? -4.911 12.940 7.176 1.00 85.88 96 HIS A C 1
ATOM 770 O O . HIS A 1 96 ? -3.816 13.504 7.135 1.00 85.88 96 HIS A O 1
ATOM 776 N N . ARG A 1 97 ? -5.018 11.607 7.247 1.00 84.69 97 ARG A N 1
ATOM 777 C CA . ARG A 1 97 ? -3.900 10.659 7.344 1.00 84.69 97 ARG A CA 1
ATOM 778 C C . ARG A 1 97 ? -3.737 9.864 6.060 1.00 84.69 97 ARG A C 1
ATOM 780 O O . ARG A 1 97 ? -4.646 9.752 5.246 1.00 84.69 97 ARG A O 1
ATOM 787 N N . ASP A 1 98 ? -2.552 9.290 5.889 1.00 86.00 98 ASP A N 1
ATOM 788 C CA . ASP A 1 98 ? -2.296 8.406 4.758 1.00 86.00 98 ASP A CA 1
ATOM 789 C C . ASP A 1 98 ? -3.022 7.060 4.969 1.00 86.00 98 ASP A C 1
ATOM 791 O O . ASP A 1 98 ? -2.965 6.507 6.075 1.00 86.00 98 ASP A O 1
ATOM 795 N N . PRO A 1 99 ? -3.673 6.493 3.938 1.00 87.75 99 PRO A N 1
ATOM 796 C CA . PRO A 1 99 ? -4.332 5.190 4.016 1.00 87.75 99 PRO A CA 1
ATOM 797 C C . PRO A 1 99 ? -3.456 4.064 4.587 1.00 87.75 99 PRO A C 1
ATOM 799 O O . PRO A 1 99 ? -3.947 3.229 5.350 1.00 87.75 99 PRO A O 1
ATOM 802 N N . ALA A 1 100 ? -2.160 4.023 4.258 1.00 85.31 100 ALA A N 1
ATOM 803 C CA . ALA A 1 100 ? -1.258 3.003 4.786 1.00 85.31 100 ALA A CA 1
ATOM 804 C C . ALA A 1 100 ? -0.968 3.225 6.277 1.00 85.31 100 ALA A C 1
ATOM 806 O O . ALA A 1 100 ? -0.943 2.259 7.040 1.00 85.31 100 ALA A O 1
ATOM 807 N N . SER A 1 101 ? -0.833 4.483 6.706 1.00 86.38 101 SER A N 1
ATOM 808 C CA . SER A 1 101 ? -0.687 4.846 8.123 1.00 86.38 101 SER A CA 1
ATOM 809 C C . SER A 1 101 ? -1.915 4.427 8.939 1.00 86.38 101 SER A C 1
ATOM 811 O O . SER A 1 101 ? -1.777 3.814 9.996 1.00 86.38 101 SER A O 1
ATOM 813 N N . VAL A 1 102 ? -3.125 4.656 8.413 1.00 89.31 102 VAL A N 1
ATOM 814 C CA . VAL A 1 102 ? -4.385 4.220 9.044 1.00 89.31 102 VAL A CA 1
ATOM 815 C C . VAL A 1 102 ? -4.437 2.697 9.192 1.00 89.31 102 VAL A C 1
ATOM 817 O O . VAL A 1 102 ? -4.754 2.202 10.274 1.00 89.31 102 VAL A O 1
ATOM 820 N N . ARG A 1 103 ? -4.087 1.937 8.141 1.00 89.69 103 ARG A N 1
ATOM 821 C CA . ARG A 1 103 ? -4.035 0.461 8.205 1.00 89.69 103 ARG A CA 1
ATOM 822 C C . ARG A 1 103 ? -3.035 -0.027 9.242 1.00 89.69 103 ARG A C 1
ATOM 824 O O . ARG A 1 103 ? -3.352 -0.925 10.022 1.00 89.69 103 ARG A O 1
ATOM 831 N N . HIS A 1 104 ? -1.844 0.567 9.254 1.00 88.31 104 HIS A N 1
ATOM 832 C CA . HIS A 1 104 ? -0.804 0.227 10.214 1.00 88.31 104 HIS A CA 1
ATOM 833 C C . HIS A 1 104 ? -1.294 0.479 11.639 1.00 88.31 104 HIS A C 1
ATOM 835 O O . HIS A 1 104 ? -1.284 -0.436 12.461 1.00 88.31 104 HIS A O 1
ATOM 841 N N . LYS A 1 105 ? -1.851 1.668 11.901 1.00 89.50 105 LYS A N 1
ATOM 842 C CA . LYS A 1 105 ? -2.326 2.029 13.235 1.00 89.50 105 LYS A CA 1
ATOM 843 C C . LYS A 1 105 ? -3.493 1.171 13.707 1.00 89.50 105 LYS A C 1
ATOM 845 O O . LYS A 1 105 ? -3.510 0.728 14.850 1.00 89.50 105 LYS A O 1
ATOM 850 N N . ALA A 1 106 ? -4.456 0.889 12.836 1.00 89.75 106 ALA A N 1
ATOM 851 C CA . ALA A 1 106 ? -5.560 -0.009 13.157 1.00 89.75 106 ALA A CA 1
ATOM 852 C C . ALA A 1 106 ? -5.073 -1.436 13.460 1.00 89.75 106 ALA A C 1
ATOM 854 O O . ALA A 1 106 ? -5.596 -2.079 14.369 1.00 89.75 106 ALA A O 1
ATOM 855 N N . THR A 1 107 ? -4.038 -1.910 12.761 1.00 88.12 107 THR A N 1
ATOM 856 C CA . THR 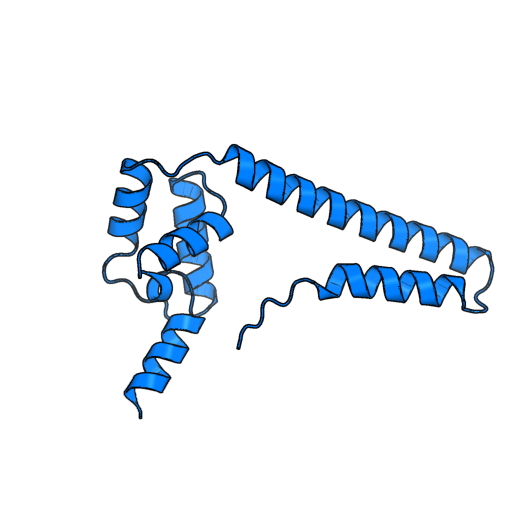A 1 107 ? -3.415 -3.211 13.039 1.00 88.12 107 THR A CA 1
ATOM 857 C C . THR A 1 107 ? -2.696 -3.216 14.392 1.00 88.12 107 THR A C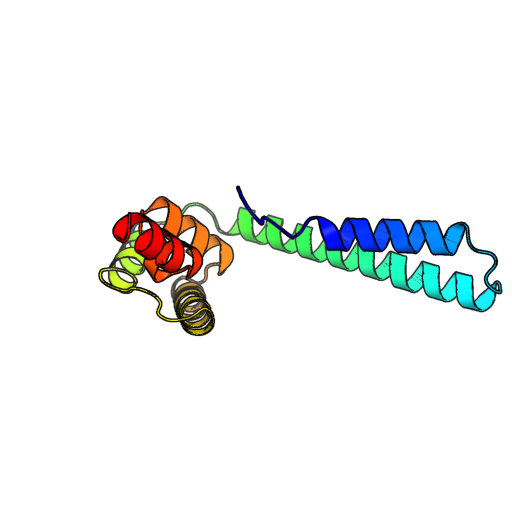 1
ATOM 859 O O . THR A 1 107 ? -2.909 -4.143 15.170 1.00 88.12 107 THR A O 1
ATOM 862 N N . GLU A 1 108 ? -1.928 -2.168 14.724 1.00 86.56 108 GLU A N 1
ATOM 863 C CA . GLU A 1 108 ? -1.299 -2.005 16.051 1.00 86.56 108 GLU A CA 1
ATOM 864 C C . GLU A 1 108 ? -2.324 -2.034 17.194 1.00 86.56 108 GLU A C 1
ATOM 866 O O . GLU A 1 108 ? -2.057 -2.565 18.269 1.00 86.56 108 GLU A O 1
ATOM 871 N N . LEU A 1 109 ? -3.513 -1.475 16.959 1.00 87.25 109 LEU A N 1
ATOM 872 C CA . LEU A 1 109 ? -4.600 -1.403 17.937 1.00 87.25 109 LEU A CA 1
ATOM 873 C C . LEU A 1 109 ? -5.460 -2.680 18.000 1.00 87.25 109 LEU A C 1
ATOM 875 O O . LEU A 1 109 ? -6.458 -2.699 18.719 1.00 87.25 109 LEU A O 1
ATOM 879 N N . GLY A 1 110 ? -5.105 -3.734 17.255 1.00 86.62 110 GLY A N 1
ATOM 880 C CA . GLY A 1 110 ? -5.840 -5.004 17.224 1.00 86.62 110 GLY A CA 1
ATOM 881 C C . GLY A 1 110 ? -7.134 -4.975 16.401 1.00 86.62 110 GLY A C 1
ATOM 882 O O . GLY A 1 110 ? -7.934 -5.903 16.478 1.00 86.62 110 GLY A O 1
ATOM 883 N N . LEU A 1 111 ? -7.344 -3.935 15.591 1.00 88.56 111 LEU A N 1
ATOM 884 C CA . LEU A 1 111 ? -8.539 -3.712 14.764 1.00 88.56 111 LEU A CA 1
ATOM 885 C C . LEU A 1 111 ? -8.304 -4.080 13.286 1.00 88.56 111 LEU A C 1
ATOM 887 O O . LEU A 1 111 ? -9.002 -3.599 12.394 1.00 88.56 111 LEU A O 1
ATOM 891 N N . GLY A 1 112 ? -7.326 -4.950 13.007 1.00 84.81 112 GLY A N 1
ATOM 892 C CA . GLY A 1 112 ? -6.934 -5.335 11.644 1.00 84.81 112 GLY A CA 1
ATOM 893 C C . GLY A 1 112 ? -8.079 -5.923 10.805 1.00 84.81 112 GLY A C 1
ATOM 894 O O . GLY A 1 112 ? -8.170 -5.656 9.610 1.00 84.81 112 GLY A O 1
ATOM 895 N N . THR A 1 113 ? -9.021 -6.642 11.425 1.00 86.81 113 THR A N 1
ATOM 896 C CA . THR A 1 113 ? -10.204 -7.222 10.755 1.00 86.81 113 THR A CA 1
ATOM 897 C C . THR A 1 113 ? -11.202 -6.185 10.233 1.00 86.81 113 THR A C 1
ATOM 899 O O . THR A 1 113 ? -12.075 -6.534 9.436 1.00 86.81 113 THR A O 1
ATOM 902 N N . ALA A 1 114 ? -11.089 -4.925 10.658 1.00 86.69 114 ALA A N 1
ATOM 903 C CA . ALA A 1 114 ? -11.930 -3.817 10.215 1.00 86.69 114 ALA A CA 1
ATOM 904 C C . ALA A 1 114 ? -11.290 -2.986 9.085 1.00 86.69 114 ALA A C 1
ATOM 906 O O . ALA A 1 114 ? -11.964 -2.153 8.489 1.00 86.69 114 ALA A O 1
ATOM 907 N N . VAL A 1 115 ? -10.010 -3.213 8.763 1.00 86.19 115 VAL A N 1
ATOM 908 C CA . VAL A 1 115 ? -9.268 -2.429 7.752 1.00 86.19 115 VAL A CA 1
ATOM 909 C C . VAL A 1 115 ? -8.546 -3.274 6.706 1.00 86.19 115 VAL A C 1
ATOM 911 O O . VAL A 1 115 ? -8.129 -2.744 5.679 1.00 86.19 115 VAL A O 1
ATOM 914 N N . ASP A 1 116 ? -8.389 -4.578 6.939 1.00 86.38 116 ASP A N 1
ATOM 915 C CA . ASP A 1 116 ? -7.730 -5.488 6.009 1.00 86.38 116 ASP A CA 1
ATOM 916 C C . ASP A 1 116 ? -8.422 -6.863 5.997 1.00 86.38 116 ASP A C 1
ATOM 918 O O . ASP A 1 116 ? -8.566 -7.571 6.998 1.00 86.38 116 ASP A O 1
ATOM 922 N N . TYR A 1 117 ? -8.866 -7.249 4.800 1.00 83.62 117 TYR A N 1
ATOM 923 C CA . TYR A 1 117 ? -9.601 -8.483 4.559 1.00 83.62 117 TYR A CA 1
ATOM 924 C C . TYR A 1 117 ? -8.736 -9.746 4.726 1.00 83.62 117 TYR A C 1
ATOM 926 O O . TYR A 1 117 ? -9.283 -10.832 4.942 1.00 83.62 117 TYR A O 1
ATOM 934 N N . ARG A 1 118 ? -7.398 -9.635 4.683 1.00 84.19 118 ARG A N 1
ATOM 935 C CA . ARG A 1 118 ? -6.477 -10.751 4.982 1.00 84.19 118 ARG A CA 1
ATOM 936 C C . ARG A 1 118 ? -6.698 -11.279 6.390 1.00 84.19 118 ARG A C 1
ATOM 938 O O . ARG A 1 118 ? -6.813 -12.493 6.561 1.00 84.19 118 ARG A O 1
ATOM 945 N N . PHE A 1 119 ? -6.840 -10.382 7.366 1.00 81.25 119 PHE A N 1
ATOM 946 C CA . PHE A 1 119 ? -7.088 -10.763 8.756 1.00 81.25 119 PHE A CA 1
ATOM 947 C C . PHE A 1 119 ? -8.413 -11.502 8.900 1.00 81.25 119 PHE A C 1
ATOM 949 O O . PHE A 1 119 ? -8.475 -12.497 9.607 1.00 81.25 119 PHE A O 1
ATOM 956 N N . VAL A 1 120 ? -9.456 -11.087 8.177 1.00 79.75 120 VAL A N 1
ATOM 957 C CA . VAL A 1 120 ? -10.760 -11.771 8.204 1.00 79.75 120 VAL A CA 1
ATOM 958 C C . VAL A 1 120 ? -10.661 -13.191 7.651 1.00 79.75 120 VAL A C 1
ATOM 960 O O . VAL A 1 120 ? -11.259 -14.110 8.209 1.00 79.75 120 VAL A O 1
ATOM 963 N N . ARG A 1 121 ? -9.897 -13.402 6.571 1.00 78.31 121 ARG A N 1
ATOM 964 C CA . ARG A 1 121 ? -9.668 -14.755 6.040 1.00 78.31 121 ARG A CA 1
ATOM 965 C C . ARG A 1 121 ? -8.878 -15.624 7.012 1.00 78.31 121 ARG A C 1
ATOM 967 O O . ARG A 1 121 ? -9.269 -16.765 7.229 1.00 78.31 121 ARG A O 1
ATOM 974 N N . GLN A 1 122 ? -7.813 -15.090 7.608 1.00 75.31 122 GLN A N 1
ATOM 975 C CA . GLN A 1 122 ? -7.011 -15.812 8.599 1.00 75.31 122 GLN A CA 1
ATOM 976 C C . GLN A 1 122 ? -7.838 -16.176 9.836 1.00 75.31 122 GLN A C 1
ATOM 978 O O . GLN A 1 122 ? -7.808 -17.320 10.267 1.00 75.31 122 GLN A O 1
ATOM 983 N N . PHE A 1 123 ? -8.653 -15.248 10.341 1.00 69.62 123 PHE A N 1
ATOM 984 C CA . PHE A 1 123 ? -9.504 -15.485 11.508 1.00 69.62 123 PHE A CA 1
ATOM 985 C C . PHE A 1 123 ? -10.570 -16.560 11.263 1.00 69.62 123 PHE A C 1
ATOM 987 O O . PHE A 1 123 ? -10.939 -17.281 12.183 1.00 69.62 123 PHE A O 1
A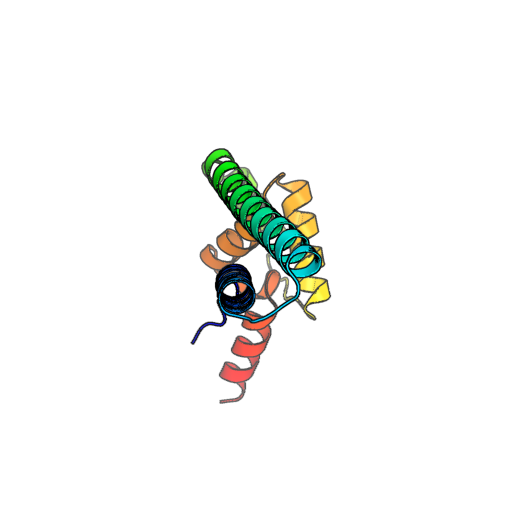TOM 994 N N . LYS A 1 124 ? -11.077 -16.675 10.028 1.00 71.00 124 LYS A N 1
ATOM 995 C CA . LYS A 1 124 ? -11.993 -17.758 9.646 1.00 71.00 124 LYS A CA 1
ATOM 996 C C . LYS A 1 124 ? -11.276 -19.104 9.563 1.00 71.00 124 LYS A C 1
ATOM 998 O O . LYS A 1 124 ? -11.786 -20.072 10.102 1.00 71.00 124 LYS A O 1
ATOM 1003 N N . LEU A 1 125 ? -10.087 -19.139 8.960 1.00 68.62 125 LEU A N 1
ATOM 1004 C CA . LEU A 1 125 ? -9.270 -20.353 8.868 1.00 68.62 125 LEU A CA 1
ATOM 1005 C C . LEU A 1 125 ? -8.886 -20.898 10.252 1.00 68.62 125 LEU A C 1
ATOM 1007 O O . LEU A 1 125 ? -9.035 -22.086 10.482 1.00 68.62 125 LEU A O 1
ATOM 1011 N N . SER A 1 126 ? -8.489 -20.037 11.195 1.00 64.44 126 SER A N 1
ATOM 1012 C CA . SER A 1 126 ? -8.140 -20.447 12.567 1.00 64.44 126 SER A CA 1
ATOM 1013 C C . SER A 1 126 ? -9.329 -20.866 13.439 1.00 64.44 126 SER A C 1
ATOM 1015 O O . SER A 1 126 ? -9.118 -21.282 14.572 1.00 64.44 126 SER A O 1
ATOM 1017 N N . ARG A 1 127 ? -10.572 -20.688 12.974 1.00 59.81 127 ARG A N 1
ATOM 1018 C CA . ARG A 1 127 ? -11.786 -21.066 13.717 1.00 59.81 127 ARG A CA 1
ATOM 1019 C C . ARG A 1 127 ? -12.409 -22.372 13.216 1.00 59.81 127 ARG A C 1
ATOM 1021 O O . ARG A 1 127 ? -13.283 -22.904 13.892 1.00 59.81 127 ARG A O 1
ATOM 1028 N N . ASP A 1 128 ? -11.986 -22.830 12.041 1.00 55.75 128 ASP A N 1
ATOM 1029 C CA . ASP A 1 128 ? -12.437 -24.075 11.412 1.00 55.75 128 ASP A CA 1
ATOM 1030 C C . ASP A 1 128 ? -11.418 -25.232 11.609 1.00 55.75 128 ASP A C 1
ATOM 1032 O O . ASP A 1 128 ? -11.649 -26.330 11.103 1.00 55.75 128 ASP A O 1
ATOM 1036 N N . GLU A 1 129 ? -10.323 -24.997 12.353 1.00 48.09 129 GLU A N 1
ATOM 1037 C CA . GLU A 1 129 ? -9.397 -26.002 12.929 1.00 48.09 129 GLU A CA 1
ATOM 1038 C C . GLU A 1 129 ? -9.762 -26.319 14.388 1.00 48.09 129 GLU A C 1
ATOM 1040 O O . GLU A 1 129 ? -9.693 -27.514 14.760 1.00 48.09 129 GLU A O 1
#

Sequence (129 aa):
MPEDMKPDRLAALHAALRFVITSELPSEHKATLIEVLTQAIRDDEAAELHRRSVARSQGEWQEHEIVELKSFLHGQTVRSWQHADECVMQLATRLHRDPASVRHKATELGLGTAVDYRFVRQFKLSRDE

Organism: NCBI:txid2695856

Foldseek 3Di:
DDCPPPPVPLVVLVVQLVCLVPDPDDPVVSVVSNVVSVVVNVVVVVVVVVVVVLVVVVDDDDPVLLVVLCVLLPPAAQDDQVSLQVSLVVSCVVSVHDSVVSCVSCVVVVSNRSRPCVVVVVVVVVVVD

Radius of gyration: 20.36 Å; chains: 1; bounding box: 40×41×54 Å